Protein AF-A0A2G5WUD7-F1 (afdb_monomer_lite)

Foldseek 3Di:
DLVVLLVDDQWDWDPPPPPDTDTDGPVVVVVVSVVSLVVVLVVLVVVVVVVVVVCVVDVDDDPPPVVVVVVVSVVVSVVSVVSVVVSD

Secondary structure (DSSP, 8-state):
--GGGGG---EEEEE-STT-EEEEE-HHHHHHHHHHHHHHHHHHHHHHHHHHHHHHHTT-S-TTSHHHHHHHHHHHHHHHHHHHHH--

Sequence (88 aa):
MAVSILFVSYKDVQDLGNGMREISYKPLYDYVILILRLGIIGMFVGLFIGWKDYEKKNEAPKQVKTYYMLAFFVVFLTSSVIMLIFNW

pLDDT: mean 72.55, std 9.54, range [53.03, 85.75]

Radius of gyration: 18.48 Å; chains: 1; bounding box: 41×21×59 Å

Structure (mmCIF, N/CA/C/O backbone):
data_AF-A0A2G5WUD7-F1
#
_entry.id   AF-A0A2G5WUD7-F1
#
loop_
_atom_site.group_PDB
_atom_site.id
_atom_site.type_symbol
_atom_site.label_atom_id
_atom_site.label_alt_id
_atom_site.label_comp_id
_atom_site.label_asym_id
_atom_site.label_entity_id
_atom_site.label_seq_id
_atom_site.pdbx_PDB_ins_code
_atom_site.Cartn_x
_atom_site.Cartn_y
_atom_site.Cartn_z
_atom_site.occupancy
_atom_site.B_iso_or_equiv
_atom_site.auth_seq_id
_atom_site.auth_comp_id
_atom_site.auth_asym_id
_atom_site.auth_atom_id
_atom_site.pdbx_PDB_model_num
ATOM 1 N N . MET A 1 1 ? -4.228 13.340 -0.290 1.00 58.78 1 MET A N 1
ATOM 2 C CA . MET A 1 1 ? -2.840 13.544 -0.764 1.00 58.78 1 MET A CA 1
ATOM 3 C C . MET A 1 1 ? -1.982 12.278 -0.703 1.00 58.78 1 MET A C 1
ATOM 5 O O . MET A 1 1 ? -1.229 12.065 -1.631 1.00 58.78 1 MET A O 1
ATOM 9 N N . ALA A 1 2 ? -2.078 11.408 0.313 1.00 64.88 2 ALA A N 1
ATOM 10 C CA . ALA A 1 2 ? -1.267 10.175 0.338 1.00 64.88 2 ALA A CA 1
ATOM 11 C C . ALA A 1 2 ? -1.679 9.138 -0.733 1.00 64.88 2 ALA A C 1
ATOM 13 O O . ALA A 1 2 ? -0.833 8.520 -1.363 1.00 64.88 2 ALA A O 1
ATOM 14 N N . VAL A 1 3 ? -2.982 8.994 -1.004 1.00 65.81 3 VAL A N 1
ATOM 15 C CA . VAL A 1 3 ? -3.524 7.974 -1.928 1.00 65.81 3 VAL A CA 1
ATOM 16 C C . VAL A 1 3 ? -3.091 8.182 -3.388 1.00 65.81 3 VAL A C 1
ATOM 18 O O . VAL A 1 3 ? -2.950 7.213 -4.125 1.00 65.81 3 VAL A O 1
ATOM 21 N N . SER A 1 4 ? -2.805 9.417 -3.818 1.00 69.88 4 SER A N 1
ATOM 22 C CA . SER A 1 4 ? -2.368 9.706 -5.197 1.00 69.88 4 SER A CA 1
ATOM 23 C C . SER A 1 4 ? -1.021 9.072 -5.550 1.00 69.88 4 SER A C 1
ATOM 25 O O . SER A 1 4 ? -0.738 8.844 -6.720 1.00 69.88 4 SER A O 1
ATOM 27 N N . ILE A 1 5 ? -0.215 8.725 -4.546 1.00 72.00 5 ILE A N 1
ATOM 28 C CA . ILE A 1 5 ? 1.081 8.064 -4.722 1.00 72.00 5 ILE A CA 1
ATOM 29 C C . ILE A 1 5 ? 0.906 6.610 -5.197 1.00 72.00 5 ILE A C 1
ATOM 31 O O . ILE A 1 5 ? 1.776 6.073 -5.883 1.00 72.00 5 ILE A O 1
ATOM 35 N N . LEU A 1 6 ? -0.250 5.986 -4.927 1.00 67.00 6 LEU A N 1
ATOM 36 C CA . LEU A 1 6 ? -0.579 4.667 -5.477 1.00 67.00 6 LEU A CA 1
ATOM 37 C C . LEU A 1 6 ? -0.659 4.704 -7.013 1.00 67.00 6 LEU A C 1
ATOM 39 O O . LEU A 1 6 ? -0.242 3.753 -7.663 1.00 67.00 6 LEU A O 1
ATOM 43 N N . PHE A 1 7 ? -1.099 5.828 -7.588 1.00 68.88 7 PHE A N 1
ATOM 44 C CA . PHE A 1 7 ? -1.365 6.002 -9.022 1.00 68.88 7 PHE A CA 1
ATOM 45 C C . PHE A 1 7 ? -0.248 6.697 -9.803 1.00 68.88 7 PHE A C 1
ATOM 47 O O . PHE A 1 7 ? -0.405 6.950 -10.995 1.00 68.88 7 PHE A O 1
ATOM 54 N N . VAL A 1 8 ? 0.890 6.989 -9.168 1.00 71.19 8 VAL A N 1
ATOM 55 C CA . VAL A 1 8 ? 2.053 7.529 -9.879 1.00 71.19 8 VAL A CA 1
ATOM 56 C C . VAL A 1 8 ? 2.563 6.496 -10.885 1.00 71.19 8 VAL A C 1
ATOM 58 O O . VAL A 1 8 ? 2.915 5.373 -10.508 1.00 71.19 8 VAL A O 1
ATOM 61 N N . SER A 1 9 ? 2.605 6.898 -12.158 1.00 63.72 9 SER A N 1
ATOM 62 C CA . SER A 1 9 ? 3.311 6.163 -13.204 1.00 63.72 9 SER A CA 1
ATOM 63 C C . SER A 1 9 ? 4.807 6.436 -13.086 1.00 63.72 9 SER A C 1
ATOM 65 O O . SER A 1 9 ? 5.229 7.588 -12.988 1.00 63.72 9 SER A O 1
ATOM 67 N N . TYR A 1 10 ? 5.600 5.372 -13.071 1.00 65.69 10 TYR A N 1
ATOM 68 C CA . TYR A 1 10 ? 7.060 5.432 -12.941 1.00 65.69 10 TYR A CA 1
ATOM 69 C C . TYR A 1 10 ? 7.799 4.656 -14.029 1.00 65.69 10 TYR A C 1
ATOM 71 O O . TYR A 1 10 ? 9.029 4.700 -14.080 1.00 65.69 10 TYR A O 1
ATOM 79 N N . LYS A 1 11 ? 7.043 3.964 -14.887 1.00 62.38 11 LYS A N 1
ATOM 80 C CA . LYS A 1 11 ? 7.536 3.256 -16.060 1.00 62.38 11 LYS A CA 1
ATOM 81 C C . LYS A 1 11 ? 7.054 3.978 -17.306 1.00 62.38 11 LYS A C 1
ATOM 83 O O . LYS A 1 11 ? 5.870 4.299 -17.414 1.00 62.38 11 LYS A O 1
ATOM 88 N N . ASP A 1 12 ? 7.987 4.247 -18.207 1.00 63.53 12 ASP A N 1
ATOM 89 C CA . ASP A 1 12 ? 7.671 4.727 -19.546 1.00 63.53 12 ASP A CA 1
ATOM 90 C C . ASP A 1 12 ? 7.604 3.499 -20.454 1.00 63.53 12 ASP A C 1
ATOM 92 O O . ASP A 1 12 ? 8.563 2.724 -20.526 1.00 63.53 12 ASP A O 1
ATOM 96 N N . VAL A 1 13 ? 6.442 3.273 -21.065 1.00 64.25 13 VAL A N 1
ATOM 97 C CA . VAL A 1 13 ? 6.224 2.147 -21.977 1.00 64.25 13 VAL A CA 1
ATOM 98 C C . VAL A 1 13 ? 6.190 2.724 -23.380 1.00 64.25 13 VAL A C 1
ATOM 100 O O . VAL A 1 13 ? 5.194 3.331 -23.773 1.00 64.25 13 VAL A O 1
ATOM 103 N N . GLN A 1 14 ? 7.285 2.560 -24.118 1.00 66.50 14 GLN A N 1
ATOM 104 C CA . GLN A 1 14 ? 7.325 2.925 -25.529 1.00 66.50 14 GLN A CA 1
ATOM 105 C C . GLN A 1 14 ? 6.923 1.716 -26.372 1.00 66.50 14 GLN A C 1
ATOM 107 O O . GLN A 1 14 ? 7.500 0.631 -26.263 1.00 66.50 14 GLN A O 1
ATOM 112 N N . ASP A 1 15 ? 5.901 1.903 -27.204 1.00 60.72 15 ASP A N 1
ATOM 113 C CA . ASP A 1 15 ? 5.492 0.920 -28.202 1.00 60.72 15 ASP A CA 1
ATOM 114 C C . ASP A 1 15 ? 6.406 1.072 -29.426 1.00 60.72 15 ASP A C 1
ATOM 116 O O . ASP A 1 15 ? 6.293 2.035 -30.184 1.00 60.72 15 ASP A O 1
ATOM 120 N N . LEU A 1 16 ? 7.335 0.131 -29.613 1.00 69.44 16 LEU A N 1
ATOM 121 C CA . LEU A 1 16 ? 8.293 0.143 -30.728 1.00 69.44 16 LEU A CA 1
ATOM 122 C C . LEU A 1 16 ? 7.684 -0.394 -32.040 1.00 69.44 16 LEU A C 1
ATOM 124 O O . LEU A 1 16 ? 8.368 -0.476 -33.059 1.00 69.44 16 LEU A O 1
ATOM 128 N N . GLY A 1 17 ? 6.398 -0.764 -32.034 1.00 59.59 17 GLY A N 1
ATOM 129 C CA . GLY A 1 17 ? 5.751 -1.471 -33.141 1.00 59.59 17 GLY A CA 1
ATOM 130 C C . GLY A 1 17 ? 6.121 -2.962 -33.191 1.00 59.59 17 GLY A C 1
ATOM 131 O O . GLY A 1 17 ? 7.016 -3.434 -32.495 1.00 59.59 17 GLY A O 1
ATOM 132 N N . ASN A 1 18 ? 5.383 -3.746 -33.987 1.00 64.38 18 ASN A N 1
ATOM 133 C CA . ASN A 1 18 ? 5.506 -5.215 -34.094 1.00 64.38 18 ASN A CA 1
ATOM 134 C C . ASN A 1 18 ? 5.283 -6.009 -32.784 1.00 64.38 18 ASN A C 1
ATOM 136 O O . ASN A 1 18 ? 5.755 -7.136 -32.649 1.00 64.38 18 ASN A O 1
ATOM 140 N N . GLY A 1 19 ? 4.539 -5.452 -31.821 1.00 65.38 19 GLY A N 1
ATOM 141 C CA . GLY A 1 19 ? 4.254 -6.106 -30.534 1.00 65.38 19 GLY A CA 1
ATOM 142 C C . GLY A 1 19 ? 5.412 -6.057 -29.530 1.00 65.38 19 GLY A C 1
ATOM 143 O O . GLY A 1 19 ? 5.333 -6.685 -28.472 1.00 65.38 19 GLY A O 1
ATOM 144 N N . MET A 1 20 ? 6.472 -5.310 -29.846 1.00 53.03 20 MET A N 1
ATOM 145 C CA . MET A 1 20 ? 7.641 -5.118 -28.992 1.00 53.03 20 MET A CA 1
ATOM 146 C C . MET A 1 20 ? 7.421 -3.884 -28.109 1.00 53.03 20 MET A C 1
ATOM 148 O O . MET A 1 20 ? 7.254 -2.773 -28.608 1.00 53.03 20 MET A O 1
ATOM 152 N N . ARG A 1 21 ? 7.420 -4.085 -26.787 1.00 65.88 21 ARG A N 1
ATOM 153 C CA . ARG A 1 21 ? 7.296 -3.015 -25.787 1.00 65.88 21 ARG A CA 1
ATOM 154 C C . ARG A 1 21 ? 8.656 -2.755 -25.152 1.00 65.88 21 ARG A C 1
ATOM 156 O O . ARG A 1 21 ? 9.230 -3.674 -24.568 1.00 65.88 21 ARG A O 1
ATOM 163 N N . GLU A 1 22 ? 9.152 -1.524 -25.235 1.00 68.19 22 GLU A N 1
ATOM 164 C CA . GLU A 1 22 ? 10.325 -1.088 -24.474 1.00 68.19 22 GLU A CA 1
ATOM 165 C C . GLU A 1 22 ? 9.857 -0.539 -23.130 1.00 68.19 22 GLU A C 1
ATOM 167 O O . GLU A 1 22 ? 9.101 0.432 -23.072 1.00 68.19 22 GLU A O 1
ATOM 172 N N . ILE A 1 23 ? 10.271 -1.189 -22.043 1.00 65.44 23 ILE A N 1
ATOM 173 C CA . ILE A 1 23 ? 9.953 -0.743 -20.688 1.00 65.44 23 ILE A CA 1
ATOM 174 C C . ILE A 1 23 ? 11.202 -0.066 -20.134 1.00 65.44 23 ILE A C 1
ATOM 176 O O . ILE A 1 23 ? 12.162 -0.738 -19.750 1.00 65.44 23 ILE A O 1
ATOM 180 N N . SER A 1 24 ? 11.200 1.266 -20.110 1.00 65.12 24 SER A N 1
ATOM 181 C CA . SER A 1 24 ? 12.292 2.041 -19.524 1.00 65.12 24 SER A CA 1
ATOM 182 C C . SER A 1 24 ? 11.975 2.330 -18.057 1.00 65.12 24 SER A C 1
ATOM 184 O O . SER A 1 24 ? 11.063 3.095 -17.728 1.00 65.12 24 SER A O 1
ATOM 186 N N . TYR A 1 25 ? 12.708 1.671 -17.158 1.00 57.88 25 TYR A N 1
ATOM 187 C CA . TYR A 1 25 ? 12.577 1.849 -15.713 1.00 57.88 25 TYR A CA 1
ATOM 188 C C . TYR A 1 25 ? 13.504 2.969 -15.242 1.00 57.88 25 TYR A C 1
ATOM 190 O O . TYR A 1 25 ? 14.700 2.955 -15.534 1.00 57.88 25 TYR A O 1
ATOM 198 N N . LYS A 1 26 ? 12.995 3.914 -14.442 1.00 63.19 26 LYS A N 1
ATOM 199 C CA . LYS A 1 26 ? 13.869 4.815 -13.680 1.00 63.19 26 LYS A CA 1
ATOM 200 C C . LYS A 1 26 ? 14.361 4.080 -12.421 1.00 63.19 26 LYS A C 1
ATOM 20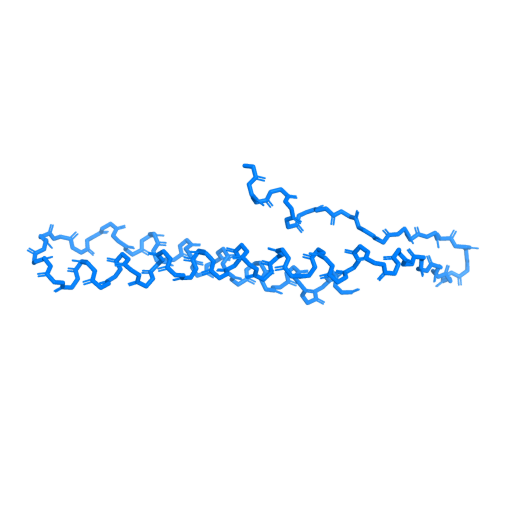2 O O . LYS A 1 26 ? 13.575 3.920 -11.485 1.00 63.19 26 LYS A O 1
ATOM 207 N N . PRO A 1 27 ? 15.643 3.672 -12.341 1.00 60.38 27 PRO A N 1
ATOM 208 C CA . PRO A 1 27 ? 16.095 2.624 -11.417 1.00 60.38 27 PRO A CA 1
ATOM 209 C C . PRO A 1 27 ? 15.926 2.959 -9.928 1.00 60.38 27 PRO A C 1
ATOM 211 O O . PRO A 1 27 ? 15.705 2.066 -9.121 1.00 60.38 27 PRO A O 1
ATOM 214 N N . LEU A 1 28 ? 15.993 4.236 -9.539 1.00 64.19 28 LEU A N 1
ATOM 215 C CA . LEU A 1 28 ? 15.813 4.648 -8.139 1.00 64.19 28 LEU A CA 1
ATOM 216 C C . LEU A 1 28 ? 14.349 4.890 -7.758 1.00 64.19 28 LEU A C 1
ATOM 218 O O . LEU A 1 28 ? 13.978 4.739 -6.597 1.00 64.19 28 LEU A O 1
ATOM 222 N N . TYR A 1 29 ? 13.511 5.276 -8.719 1.00 67.75 29 TYR A N 1
ATOM 223 C CA . TYR A 1 29 ? 12.132 5.666 -8.433 1.00 67.75 29 TYR A CA 1
ATOM 224 C C . TYR A 1 29 ? 11.228 4.457 -8.198 1.00 67.75 29 TYR A C 1
ATOM 226 O O . TYR A 1 29 ? 10.292 4.560 -7.412 1.00 67.75 29 TYR A O 1
ATOM 234 N N . ASP A 1 30 ? 11.545 3.315 -8.805 1.00 70.50 30 ASP A N 1
ATOM 235 C CA . ASP A 1 30 ? 10.778 2.076 -8.659 1.00 70.50 30 ASP A CA 1
ATOM 236 C C . ASP A 1 30 ? 10.733 1.607 -7.191 1.00 70.50 30 ASP A C 1
ATOM 238 O O . ASP A 1 30 ? 9.669 1.502 -6.578 1.00 70.50 30 ASP A O 1
ATOM 242 N N . TYR A 1 31 ? 11.903 1.488 -6.553 1.00 72.12 31 TYR A N 1
ATOM 243 C CA . TYR A 1 31 ? 12.005 1.093 -5.144 1.00 72.12 31 TYR A CA 1
ATOM 244 C C . TYR A 1 31 ? 11.370 2.110 -4.189 1.00 72.12 31 TYR A C 1
ATOM 246 O O . TYR A 1 31 ? 10.689 1.724 -3.237 1.00 72.12 31 TYR A O 1
ATOM 254 N N . VAL A 1 32 ? 11.562 3.410 -4.437 1.00 78.31 32 VAL A N 1
ATOM 255 C CA . VAL A 1 32 ? 10.989 4.476 -3.597 1.00 78.31 32 VAL A CA 1
ATOM 256 C C . VAL A 1 32 ? 9.462 4.442 -3.645 1.00 78.31 32 VAL A C 1
ATOM 258 O O . VAL A 1 32 ? 8.804 4.544 -2.608 1.00 78.31 32 VAL A O 1
ATOM 261 N N . ILE A 1 33 ? 8.887 4.254 -4.832 1.00 78.38 33 ILE A N 1
ATOM 262 C CA . ILE A 1 33 ? 7.436 4.186 -5.014 1.00 78.38 33 ILE A CA 1
ATOM 263 C C . ILE A 1 33 ? 6.875 2.912 -4.390 1.00 78.38 33 ILE A C 1
ATOM 265 O O . ILE A 1 33 ? 5.830 2.972 -3.741 1.00 78.38 33 ILE A O 1
ATOM 269 N N . LEU A 1 34 ? 7.574 1.784 -4.506 1.00 77.38 34 LEU A N 1
ATOM 270 C CA . LEU A 1 34 ? 7.177 0.528 -3.872 1.00 77.38 34 LEU A CA 1
ATOM 271 C C . LEU A 1 34 ? 7.127 0.665 -2.341 1.00 77.38 34 LEU A C 1
ATOM 273 O O . LEU A 1 34 ? 6.114 0.320 -1.728 1.00 77.38 34 LEU A O 1
ATOM 277 N N . ILE A 1 35 ? 8.161 1.252 -1.726 1.00 81.81 35 ILE A N 1
ATOM 278 C CA . ILE A 1 35 ? 8.202 1.510 -0.276 1.00 81.81 35 ILE A CA 1
ATOM 279 C C . ILE A 1 35 ? 7.073 2.459 0.143 1.00 81.81 35 ILE A C 1
ATOM 281 O O . ILE A 1 35 ? 6.392 2.191 1.135 1.00 81.81 35 ILE A O 1
ATOM 285 N N . LEU A 1 36 ? 6.817 3.534 -0.614 1.00 82.44 36 LEU A N 1
ATOM 286 C CA . LEU A 1 36 ? 5.711 4.445 -0.305 1.00 82.44 36 LEU A CA 1
ATOM 287 C C . LEU A 1 36 ? 4.341 3.765 -0.425 1.00 82.44 36 LEU A C 1
ATOM 289 O O . LEU A 1 36 ? 3.487 3.970 0.440 1.00 82.44 36 LEU A O 1
ATOM 293 N N . ARG A 1 37 ? 4.122 2.943 -1.459 1.00 82.06 37 ARG A N 1
ATOM 294 C CA . ARG A 1 37 ? 2.874 2.182 -1.643 1.00 82.06 37 ARG A CA 1
ATOM 295 C C . ARG A 1 37 ? 2.638 1.226 -0.473 1.00 82.06 37 ARG A C 1
ATOM 297 O O . ARG A 1 37 ? 1.547 1.229 0.097 1.00 82.06 37 ARG A O 1
ATOM 304 N N . LEU A 1 38 ? 3.665 0.479 -0.062 1.00 82.44 38 LEU A N 1
ATOM 305 C CA . LEU A 1 38 ? 3.595 -0.396 1.112 1.00 82.44 38 LEU A CA 1
ATOM 306 C C . LEU A 1 38 ? 3.360 0.390 2.409 1.00 82.44 38 LEU A C 1
ATOM 308 O O . LEU A 1 38 ? 2.565 -0.042 3.241 1.00 82.44 38 LEU A O 1
ATOM 312 N N . GLY A 1 39 ? 3.984 1.559 2.566 1.00 83.94 39 GLY A N 1
ATOM 313 C CA . GLY A 1 39 ? 3.788 2.430 3.727 1.00 83.94 39 GLY A CA 1
ATOM 314 C C . GLY A 1 39 ? 2.350 2.940 3.859 1.00 83.94 39 GLY A C 1
ATOM 315 O O . GLY A 1 39 ? 1.781 2.912 4.950 1.00 83.94 39 GLY A O 1
ATOM 316 N N . ILE A 1 40 ? 1.726 3.341 2.748 1.00 82.62 40 ILE A N 1
ATOM 317 C CA . ILE A 1 40 ? 0.323 3.783 2.729 1.00 82.62 40 ILE A CA 1
ATOM 318 C C . ILE A 1 40 ? -0.607 2.620 3.088 1.00 82.62 40 ILE A C 1
ATOM 320 O O . ILE A 1 40 ? -1.486 2.778 3.935 1.00 82.62 40 ILE A O 1
ATOM 324 N N . ILE A 1 41 ? -0.389 1.442 2.497 1.00 82.56 41 ILE A N 1
ATOM 325 C CA . ILE A 1 41 ? -1.153 0.230 2.821 1.00 82.56 41 ILE A CA 1
ATOM 326 C C . ILE A 1 41 ? -1.013 -0.098 4.317 1.00 82.56 41 ILE A C 1
ATOM 328 O O . ILE A 1 41 ? -2.019 -0.290 5.000 1.00 82.56 41 ILE A O 1
ATOM 332 N N . GLY A 1 42 ? 0.213 -0.081 4.848 1.00 85.00 42 GLY A N 1
ATOM 333 C CA . GLY A 1 42 ? 0.497 -0.318 6.264 1.00 85.00 42 GLY A CA 1
ATOM 334 C C . GLY A 1 42 ? -0.177 0.690 7.197 1.00 85.00 42 GLY A C 1
ATOM 335 O O . GLY A 1 42 ? -0.718 0.295 8.229 1.00 85.00 42 GLY A O 1
ATOM 336 N N . MET A 1 43 ? -0.231 1.970 6.816 1.00 85.75 43 MET A N 1
ATOM 337 C CA . MET A 1 43 ? -0.941 3.007 7.571 1.00 85.75 43 MET A CA 1
ATOM 338 C C . MET A 1 43 ? -2.437 2.689 7.692 1.00 85.75 43 MET A C 1
ATOM 340 O O . MET A 1 43 ? -2.989 2.750 8.790 1.00 85.75 43 MET A O 1
ATOM 344 N N . PHE A 1 44 ? -3.092 2.312 6.589 1.00 83.56 44 PHE A N 1
ATOM 345 C CA . PHE A 1 44 ? -4.515 1.956 6.601 1.00 83.56 44 PHE A CA 1
ATOM 346 C C . PHE A 1 44 ? -4.791 0.672 7.392 1.00 83.56 44 PHE A C 1
ATOM 348 O O . PHE A 1 44 ? -5.772 0.619 8.134 1.00 83.56 44 PHE A O 1
ATOM 355 N N . VAL A 1 45 ? -3.912 -0.332 7.300 1.00 84.94 45 VAL A N 1
ATOM 356 C CA . VAL A 1 45 ? -4.009 -1.559 8.111 1.00 84.94 45 VAL A CA 1
ATOM 357 C C . VAL A 1 45 ? -3.850 -1.246 9.602 1.00 84.94 45 VAL A C 1
ATOM 359 O O . VAL A 1 45 ? -4.655 -1.703 10.413 1.00 84.94 45 VAL A O 1
ATOM 362 N N . GLY A 1 46 ? -2.860 -0.432 9.976 1.00 85.06 46 GLY A N 1
ATOM 363 C CA . GLY A 1 46 ? -2.632 -0.029 11.365 1.00 85.06 46 GLY A CA 1
ATOM 364 C C . GLY A 1 46 ? -3.806 0.757 11.950 1.00 85.06 46 GLY A C 1
ATOM 365 O O . GLY A 1 46 ? -4.230 0.490 13.074 1.00 85.06 46 GLY A O 1
ATOM 366 N N . LEU A 1 47 ? -4.389 1.667 11.165 1.00 85.19 47 LEU A N 1
ATOM 367 C CA . LEU A 1 47 ? -5.564 2.448 11.559 1.00 85.19 47 LEU A CA 1
ATOM 368 C C . LEU A 1 47 ? -6.788 1.541 11.768 1.00 85.19 47 LEU A C 1
ATOM 370 O O . LEU A 1 47 ? -7.507 1.689 12.754 1.00 85.19 47 LEU A O 1
ATOM 374 N N . PHE A 1 48 ? -6.974 0.548 10.896 1.00 83.94 48 PHE A N 1
ATOM 375 C CA . PHE A 1 48 ? -8.048 -0.434 11.018 1.00 83.94 48 PHE A CA 1
ATOM 376 C C . PHE A 1 48 ? -7.904 -1.323 12.268 1.00 83.94 48 PHE A C 1
ATOM 378 O O . PHE A 1 48 ? -8.876 -1.523 13.000 1.00 83.94 48 PHE A O 1
ATOM 385 N N . ILE A 1 49 ? -6.695 -1.822 12.556 1.00 84.19 49 ILE A N 1
ATOM 386 C CA . ILE A 1 49 ? -6.424 -2.633 13.756 1.00 84.19 49 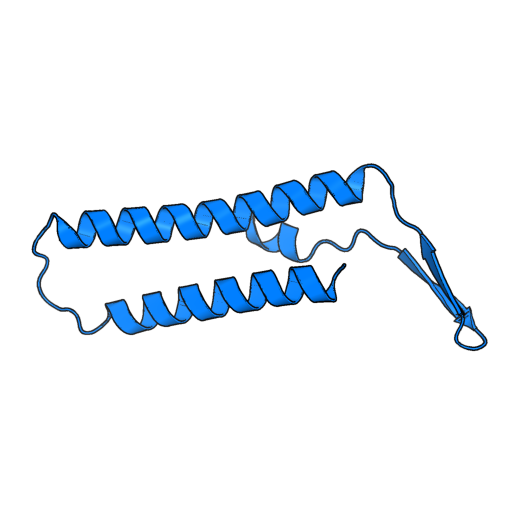ILE A CA 1
ATOM 387 C C . ILE A 1 49 ? -6.612 -1.798 15.029 1.00 84.19 49 ILE A C 1
ATOM 389 O O . ILE A 1 49 ? -7.272 -2.254 15.962 1.00 84.19 49 ILE A O 1
ATOM 393 N N . GLY A 1 50 ? -6.077 -0.573 15.058 1.00 84.44 50 GLY A N 1
ATOM 394 C CA . GLY A 1 50 ? -6.200 0.328 16.205 1.00 84.44 50 GLY A CA 1
ATOM 395 C C . GLY A 1 50 ? -7.648 0.720 16.495 1.00 84.44 50 GLY A C 1
ATOM 396 O O . GLY A 1 50 ? -8.067 0.725 17.651 1.00 84.44 50 GLY A O 1
ATOM 397 N N . TRP A 1 51 ? -8.442 0.975 15.452 1.00 80.94 51 TRP A N 1
ATOM 398 C CA . TRP A 1 51 ? -9.864 1.264 15.616 1.00 80.94 51 TRP A CA 1
ATOM 399 C C . TRP A 1 51 ? -10.637 0.058 16.163 1.00 80.94 51 TRP A C 1
ATOM 401 O O . TRP A 1 51 ? -11.413 0.210 17.107 1.00 80.94 51 TRP A O 1
ATOM 411 N N . LYS A 1 52 ? -10.361 -1.150 15.654 1.00 78.44 52 LYS A N 1
ATOM 412 C CA . LYS A 1 52 ? -10.980 -2.388 16.147 1.00 78.44 52 LYS A CA 1
ATOM 413 C C . LYS A 1 52 ? -10.606 -2.708 17.601 1.00 78.44 52 LYS A C 1
ATOM 415 O O . LYS A 1 52 ? -11.460 -3.178 18.350 1.00 78.44 52 LYS A O 1
ATOM 420 N N . ASP A 1 53 ? -9.362 -2.461 18.020 1.00 81.94 53 ASP A N 1
ATOM 421 C CA . ASP A 1 53 ? -8.945 -2.652 19.422 1.00 81.94 53 ASP A CA 1
ATOM 422 C C . ASP A 1 53 ? -9.611 -1.627 20.358 1.00 81.94 53 ASP A C 1
ATOM 424 O O . ASP A 1 53 ? -10.039 -1.964 21.464 1.00 81.94 53 ASP A O 1
ATOM 428 N N . TYR A 1 54 ? -9.786 -0.388 19.888 1.00 79.12 54 TYR A N 1
ATOM 429 C CA . TYR A 1 54 ? -10.496 0.656 20.628 1.00 79.12 54 TYR A CA 1
ATOM 430 C C . TYR A 1 54 ? -12.000 0.365 20.779 1.00 79.12 54 TYR A C 1
ATOM 432 O O . TYR A 1 54 ? -12.549 0.549 21.867 1.00 79.12 54 TYR A O 1
ATOM 440 N N . GLU A 1 55 ? -12.654 -0.129 19.722 1.00 74.38 55 GLU A N 1
ATOM 441 C CA . GLU A 1 55 ? -14.067 -0.552 19.735 1.00 74.38 55 GLU A CA 1
ATOM 442 C C . GLU A 1 55 ? -14.283 -1.794 20.620 1.00 74.38 55 GLU A C 1
ATOM 444 O O . GLU A 1 55 ? -15.344 -1.960 21.211 1.00 74.38 55 GLU A O 1
ATOM 449 N N . LYS A 1 56 ? -13.265 -2.653 20.772 1.00 73.69 56 LYS A N 1
ATOM 450 C CA . LYS A 1 56 ? -13.314 -3.811 21.679 1.00 73.69 56 LYS A CA 1
ATOM 451 C C . LYS A 1 56 ? -13.192 -3.420 23.156 1.00 73.69 56 LYS A C 1
ATOM 453 O O . LYS A 1 56 ? -13.784 -4.084 24.002 1.00 73.69 56 LYS A O 1
ATOM 458 N N . LYS A 1 57 ? -12.397 -2.394 23.479 1.00 75.25 57 LYS A N 1
ATOM 459 C CA . LYS A 1 57 ? -12.166 -1.942 24.866 1.00 75.25 57 LYS A CA 1
ATOM 460 C C . LYS A 1 57 ? -13.271 -1.046 25.413 1.00 75.25 57 LYS A C 1
ATOM 462 O O . LYS A 1 57 ? -13.492 -1.041 26.618 1.00 75.25 57 LYS A O 1
ATOM 467 N N . ASN A 1 58 ? -13.936 -0.288 24.550 1.00 70.00 58 ASN A N 1
ATOM 468 C CA . ASN A 1 58 ? -15.052 0.564 24.931 1.00 70.00 58 ASN A CA 1
ATOM 469 C C . ASN A 1 58 ? -16.320 -0.092 24.393 1.00 70.00 58 ASN A C 1
ATOM 471 O O . ASN A 1 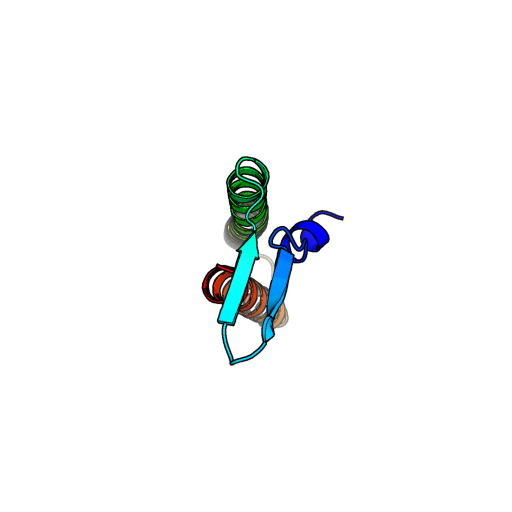58 ? -16.494 -0.117 23.182 1.00 70.00 58 ASN A O 1
ATOM 475 N N . GLU A 1 59 ? -17.169 -0.638 25.269 1.00 64.62 59 GLU A N 1
ATOM 476 C CA . GLU A 1 59 ? -18.436 -1.327 24.961 1.00 64.62 59 GLU A CA 1
ATOM 477 C C . GLU A 1 59 ? -19.462 -0.396 24.274 1.00 64.62 59 GLU A C 1
ATOM 479 O O . GLU A 1 59 ? -20.531 -0.087 24.802 1.00 64.62 59 GLU A O 1
ATOM 484 N N . ALA A 1 60 ? -19.131 0.121 23.093 1.00 60.94 60 ALA A N 1
ATOM 485 C CA . ALA A 1 60 ? -19.951 1.064 22.361 1.00 60.94 60 ALA A CA 1
ATOM 486 C C . ALA A 1 60 ? -21.167 0.328 21.768 1.00 60.94 60 ALA A C 1
ATOM 488 O O . ALA A 1 60 ? -21.011 -0.661 21.043 1.00 60.94 60 ALA A O 1
ATOM 489 N N . PRO A 1 61 ? -22.402 0.786 22.040 1.00 59.31 61 PRO A N 1
ATOM 490 C CA . PRO A 1 61 ? -23.586 0.126 21.524 1.00 59.31 61 PRO A CA 1
ATOM 491 C C . PRO A 1 61 ? -23.762 0.405 20.021 1.00 59.31 61 PRO A C 1
ATOM 493 O O . PRO A 1 61 ? -23.828 1.557 19.598 1.00 59.31 61 PRO A O 1
ATOM 496 N N . LYS A 1 62 ? -23.993 -0.683 19.266 1.00 54.75 62 LYS A N 1
ATOM 497 C CA . LYS A 1 62 ? -24.622 -0.801 17.924 1.00 54.75 62 LYS A CA 1
ATOM 498 C C . LYS A 1 62 ? -23.698 -1.060 16.724 1.00 54.75 62 LYS A C 1
ATOM 500 O O . LYS A 1 62 ? -23.417 -0.212 15.882 1.00 54.75 62 LYS A O 1
ATOM 505 N N . GLN A 1 63 ? -23.465 -2.358 16.564 1.00 57.59 63 GLN A N 1
ATOM 506 C CA . GLN A 1 63 ? -22.837 -3.114 15.479 1.00 57.59 63 GLN A CA 1
ATOM 507 C C . GLN A 1 63 ? -23.524 -3.052 14.088 1.00 57.59 63 GLN A C 1
ATOM 509 O O . GLN A 1 63 ? -23.307 -3.937 13.267 1.00 57.59 63 GLN A O 1
ATOM 514 N N . VAL A 1 64 ? -24.351 -2.048 13.766 1.00 53.34 64 VAL A N 1
ATOM 515 C CA . VAL A 1 64 ? -25.153 -2.076 12.514 1.00 53.34 64 VAL A CA 1
ATOM 516 C C . VAL A 1 64 ? -24.517 -1.276 11.364 1.00 53.34 64 VAL A C 1
ATOM 518 O O . VAL A 1 64 ? -24.796 -1.547 10.199 1.00 53.34 64 VAL A O 1
ATOM 521 N N . LYS A 1 65 ? -23.620 -0.317 11.650 1.00 55.50 65 LYS A N 1
ATOM 522 C CA . LYS A 1 65 ? -22.940 0.493 10.612 1.00 55.50 65 LYS A CA 1
ATOM 523 C C . LYS A 1 65 ? -21.451 0.179 10.412 1.00 55.50 65 LYS A C 1
ATOM 525 O O . LYS A 1 65 ? -20.914 0.528 9.363 1.00 55.50 65 LYS A O 1
ATOM 530 N N . THR A 1 66 ? -20.801 -0.530 11.339 1.00 64.06 66 THR A N 1
ATOM 531 C CA . THR A 1 66 ? -19.370 -0.890 11.240 1.00 64.06 66 THR A CA 1
ATOM 532 C C . THR A 1 66 ? -19.085 -1.846 10.073 1.00 64.06 66 THR A C 1
ATOM 534 O O . THR A 1 66 ? -18.023 -1.773 9.458 1.00 64.06 66 THR A O 1
ATOM 537 N N . TYR A 1 67 ? -20.058 -2.683 9.688 1.00 68.00 67 TYR A N 1
ATOM 538 C CA . TYR A 1 67 ? -19.889 -3.668 8.614 1.00 68.00 67 TYR A CA 1
ATOM 539 C C . TYR A 1 67 ? -19.537 -3.035 7.259 1.00 68.00 67 TYR A C 1
ATOM 541 O O . TYR A 1 67 ? -18.668 -3.536 6.551 1.00 68.00 67 TYR A O 1
ATOM 549 N N . TYR A 1 68 ? -20.144 -1.893 6.921 1.00 76.31 68 TYR A N 1
ATOM 550 C CA . TYR A 1 68 ? -19.839 -1.178 5.678 1.00 76.31 68 TYR A CA 1
ATOM 551 C C . TYR A 1 68 ? -18.423 -0.612 5.670 1.00 76.31 68 TYR A C 1
ATOM 553 O O . TYR A 1 68 ? -17.757 -0.660 4.639 1.00 76.31 68 TYR A O 1
ATOM 561 N N . MET A 1 69 ? -17.939 -0.111 6.812 1.00 75.88 69 MET A N 1
ATOM 562 C CA . MET A 1 69 ? -16.573 0.402 6.886 1.00 75.88 69 MET A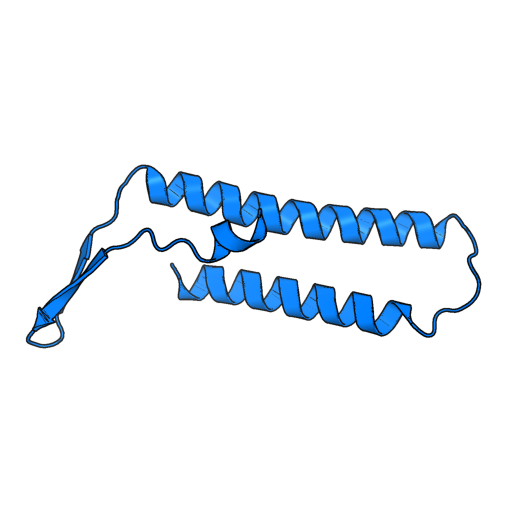 CA 1
ATOM 563 C C . MET A 1 69 ? -15.555 -0.740 6.784 1.00 75.88 69 MET A C 1
ATOM 565 O O . MET A 1 69 ? -14.547 -0.608 6.096 1.00 75.88 69 MET A O 1
ATOM 569 N N . LEU A 1 70 ? -15.854 -1.890 7.392 1.00 76.25 70 LEU A N 1
ATOM 570 C CA . LEU A 1 70 ? -15.024 -3.088 7.296 1.00 76.25 70 LEU A CA 1
ATOM 571 C C . LEU A 1 70 ? -14.963 -3.622 5.857 1.00 76.25 70 LEU A C 1
ATOM 573 O O . LEU A 1 70 ? -13.874 -3.859 5.337 1.00 76.25 70 LEU A O 1
ATOM 577 N N . ALA A 1 71 ? -16.112 -3.731 5.185 1.00 78.44 71 ALA A N 1
ATOM 578 C CA . ALA A 1 71 ? -16.182 -4.111 3.776 1.00 78.44 71 ALA A CA 1
ATOM 579 C C . ALA A 1 71 ? -15.428 -3.115 2.876 1.00 78.44 71 ALA A C 1
ATOM 581 O O . ALA A 1 71 ? -14.655 -3.537 2.019 1.00 78.44 71 ALA A O 1
ATOM 582 N N . PHE A 1 72 ? -15.580 -1.806 3.109 1.00 82.50 72 PHE A N 1
ATOM 583 C CA . PHE A 1 72 ? -14.840 -0.769 2.386 1.00 82.50 72 PHE A CA 1
ATOM 584 C C . PHE A 1 72 ? -13.323 -0.935 2.534 1.00 82.50 72 PHE A C 1
ATOM 586 O O . PHE A 1 72 ? -12.611 -0.915 1.533 1.00 82.50 72 PHE A O 1
ATOM 593 N N . PHE A 1 73 ? -12.824 -1.162 3.753 1.00 83.06 73 PHE A N 1
ATOM 594 C CA . PHE A 1 73 ? -11.393 -1.371 3.995 1.00 83.06 73 PHE A CA 1
ATOM 595 C C . PHE A 1 73 ? -10.858 -2.632 3.311 1.00 83.06 73 PHE A C 1
ATOM 597 O O . PHE A 1 73 ? -9.774 -2.595 2.730 1.00 83.06 73 PHE A O 1
ATOM 604 N N . VAL A 1 74 ? -11.613 -3.733 3.338 1.00 83.19 74 VAL A N 1
ATOM 605 C CA . VAL A 1 74 ? -11.222 -4.984 2.669 1.00 83.19 74 VAL A CA 1
ATOM 606 C C . VAL A 1 74 ? -11.178 -4.802 1.150 1.00 83.19 74 VAL A C 1
ATOM 608 O O . VAL A 1 74 ? -10.199 -5.198 0.515 1.00 83.19 74 VAL A O 1
ATOM 611 N N . VAL A 1 75 ? -12.189 -4.161 0.558 1.00 84.44 75 VAL A N 1
ATOM 612 C CA . VAL A 1 75 ? -12.223 -3.872 -0.888 1.00 84.44 75 VAL A CA 1
ATOM 613 C C . VAL A 1 75 ? -11.098 -2.909 -1.281 1.00 84.44 75 VAL A C 1
ATOM 615 O O . VAL A 1 75 ? -10.408 -3.129 -2.274 1.00 84.44 75 VAL A O 1
ATOM 618 N N . PHE A 1 76 ? -10.843 -1.878 -0.475 1.00 83.88 76 PHE A N 1
ATOM 619 C CA . PHE A 1 76 ? -9.755 -0.929 -0.708 1.00 83.88 76 PHE A CA 1
ATOM 620 C C . PHE A 1 76 ? -8.371 -1.598 -0.644 1.00 83.88 76 PHE A C 1
ATOM 622 O O . PHE A 1 76 ? -7.530 -1.372 -1.519 1.00 83.88 76 PHE A O 1
ATOM 629 N N . LEU A 1 77 ? -8.136 -2.458 0.353 1.00 83.56 77 LEU A N 1
ATOM 630 C CA . LEU A 1 77 ? -6.876 -3.192 0.498 1.00 83.56 77 LEU A CA 1
ATOM 631 C C . LEU A 1 77 ? -6.665 -4.189 -0.639 1.00 83.56 77 LEU A C 1
ATOM 633 O O . LEU A 1 77 ? -5.599 -4.195 -1.249 1.00 83.56 77 LEU A O 1
ATOM 637 N N . THR A 1 78 ? -7.677 -4.994 -0.959 1.00 84.75 78 THR A N 1
ATOM 638 C CA . THR A 1 78 ? -7.590 -5.966 -2.061 1.00 84.75 78 THR A CA 1
ATOM 639 C C . THR A 1 78 ? -7.359 -5.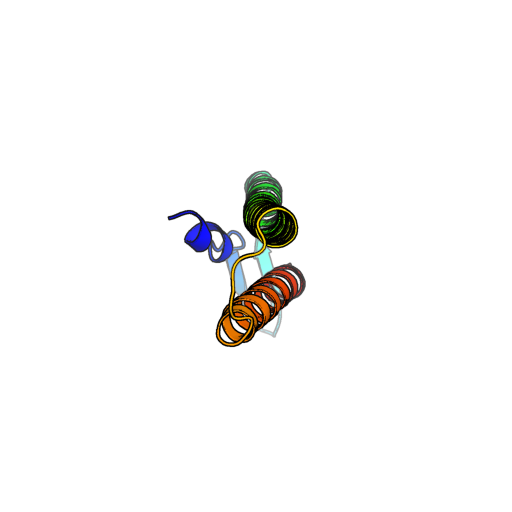273 -3.402 1.00 84.75 78 THR A C 1
ATOM 641 O O . THR A 1 78 ? -6.460 -5.677 -4.133 1.00 84.75 78 THR A O 1
ATOM 644 N N . SER A 1 79 ? -8.057 -4.168 -3.688 1.00 82.56 79 SER A N 1
ATOM 645 C CA . SER A 1 79 ? -7.805 -3.354 -4.885 1.00 82.56 79 SER A CA 1
ATOM 646 C C . SER A 1 79 ? -6.385 -2.780 -4.919 1.00 82.56 79 SER A C 1
ATOM 648 O O . SER A 1 79 ? -5.770 -2.752 -5.984 1.00 82.56 79 SER A O 1
ATOM 650 N N . SER A 1 80 ? -5.848 -2.337 -3.779 1.00 80.12 80 SER A N 1
ATOM 651 C CA . SER A 1 80 ? -4.485 -1.791 -3.694 1.00 80.12 80 SER A CA 1
ATOM 652 C C . SER A 1 80 ? -3.422 -2.868 -3.926 1.00 80.12 80 SER A C 1
ATOM 654 O O . SER A 1 80 ? -2.423 -2.614 -4.596 1.00 80.12 80 SER A O 1
ATOM 656 N N . VAL A 1 81 ? -3.646 -4.087 -3.424 1.00 81.50 81 VAL A N 1
ATOM 657 C CA . VAL A 1 81 ? -2.750 -5.231 -3.654 1.00 81.50 81 VAL A CA 1
ATOM 658 C C . VAL A 1 81 ? -2.823 -5.703 -5.107 1.00 81.50 81 VAL A C 1
ATOM 660 O O . VAL A 1 81 ? -1.781 -5.913 -5.720 1.00 81.50 81 VAL A O 1
ATOM 663 N N . ILE A 1 82 ? -4.023 -5.809 -5.688 1.00 83.19 82 ILE A N 1
ATOM 664 C CA . ILE A 1 82 ? -4.205 -6.157 -7.108 1.00 83.19 82 ILE A CA 1
ATOM 665 C C . ILE A 1 82 ? -3.489 -5.138 -7.997 1.00 83.19 82 ILE A C 1
ATOM 667 O O . ILE A 1 82 ? -2.760 -5.526 -8.906 1.00 83.19 82 ILE A O 1
ATOM 671 N N . MET A 1 83 ? -3.638 -3.844 -7.705 1.00 78.38 83 MET A N 1
ATOM 672 C CA . MET A 1 83 ? -2.913 -2.791 -8.412 1.00 78.38 83 MET A CA 1
ATOM 673 C C . MET A 1 83 ? -1.396 -2.971 -8.302 1.00 78.38 83 MET A C 1
ATOM 675 O O . MET A 1 83 ? -0.698 -2.760 -9.282 1.00 78.38 83 MET A O 1
ATOM 679 N N . LEU A 1 84 ? -0.871 -3.373 -7.145 1.00 74.56 84 LEU A N 1
ATOM 680 C CA . LEU A 1 84 ? 0.563 -3.605 -6.966 1.00 74.56 84 LEU A CA 1
ATOM 681 C C . LEU A 1 84 ? 1.050 -4.796 -7.808 1.00 74.56 84 LEU A C 1
ATOM 683 O O . LEU A 1 84 ? 2.089 -4.691 -8.448 1.00 74.56 84 LEU A O 1
ATOM 687 N N . ILE A 1 85 ? 0.270 -5.880 -7.869 1.00 77.12 85 ILE A N 1
ATOM 688 C CA . ILE A 1 85 ? 0.590 -7.082 -8.657 1.00 77.12 85 ILE A CA 1
ATOM 689 C C . IL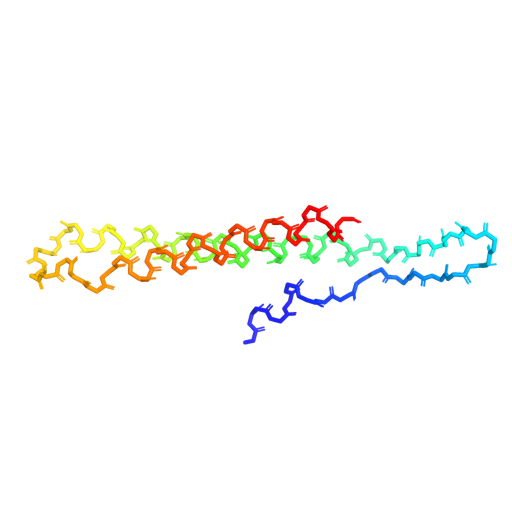E A 1 85 ? 0.532 -6.803 -10.167 1.00 77.12 85 ILE A C 1
ATOM 691 O O . ILE A 1 85 ? 1.422 -7.227 -10.893 1.00 77.12 85 ILE A O 1
ATOM 695 N N . PHE A 1 86 ? -0.498 -6.100 -10.649 1.00 70.31 86 PHE A N 1
ATOM 696 C CA . PHE A 1 86 ? -0.674 -5.810 -12.082 1.00 70.31 86 PHE A CA 1
ATOM 697 C C . PHE A 1 86 ? 0.152 -4.619 -12.584 1.00 70.31 86 PHE A C 1
ATOM 699 O O . PHE A 1 86 ? 0.371 -4.494 -13.787 1.00 70.31 86 PHE A O 1
ATOM 706 N N . ASN A 1 87 ? 0.554 -3.709 -11.692 1.00 64.38 87 ASN A N 1
ATOM 707 C CA . ASN A 1 87 ? 1.371 -2.545 -12.038 1.00 64.38 87 ASN A CA 1
ATOM 708 C C . ASN A 1 87 ? 2.873 -2.780 -11.813 1.00 64.38 87 ASN A C 1
ATOM 710 O O . ASN A 1 87 ? 3.655 -1.867 -12.085 1.00 64.38 87 ASN A O 1
ATOM 714 N N . TRP A 1 88 ? 3.263 -3.976 -11.366 1.00 56.56 88 TRP A N 1
ATOM 715 C CA . TRP A 1 88 ? 4.609 -4.518 -11.556 1.00 56.56 88 TRP A CA 1
ATOM 716 C C . TRP A 1 88 ? 4.848 -4.693 -13.062 1.00 56.56 88 TRP A C 1
ATOM 718 O O . TRP A 1 88 ? 5.748 -4.017 -13.606 1.00 56.56 88 TRP A O 1
#